Protein AF-A0A3D5Q3I0-F1 (afdb_monomer_lite)

Secondary structure (DSSP, 8-state):
-----PPPHHHHHHHHHHHHHTT--HHHHHHHHHHHHT--HHHHHHHHHHH--GGG--------GGGHHHHHHTTPPP---

Structure (mmCIF, N/CA/C/O backbone):
data_AF-A0A3D5Q3I0-F1
#
_entry.id   AF-A0A3D5Q3I0-F1
#
loop_
_atom_site.group_PDB
_atom_site.id
_atom_site.type_symbol
_atom_site.label_atom_id
_atom_site.label_alt_id
_atom_site.label_comp_id
_atom_site.label_asym_id
_atom_site.label_entity_id
_atom_site.label_seq_id
_atom_site.pdbx_PDB_ins_code
_atom_site.Cartn_x
_atom_site.Cartn_y
_atom_site.Cartn_z
_atom_site.occupancy
_atom_site.B_iso_or_equiv
_atom_site.auth_seq_id
_atom_site.auth_comp_id
_atom_site.auth_asym_id
_atom_site.auth_atom_id
_atom_site.pdbx_PDB_model_num
ATOM 1 N N . GLY A 1 1 ? 45.125 13.787 -2.376 1.00 38.84 1 GLY A N 1
ATOM 2 C CA . GLY A 1 1 ? 44.345 12.797 -3.141 1.00 38.84 1 GLY A CA 1
ATOM 3 C C . GLY A 1 1 ? 43.738 11.801 -2.182 1.00 38.84 1 GLY A C 1
ATOM 4 O O . GLY A 1 1 ? 44.483 11.179 -1.442 1.00 38.84 1 GLY A O 1
ATOM 5 N N . ARG A 1 2 ? 42.408 11.691 -2.134 1.00 39.25 2 ARG A N 1
ATOM 6 C CA . ARG A 1 2 ? 41.721 10.648 -1.360 1.00 39.25 2 ARG A CA 1
ATOM 7 C C . ARG A 1 2 ? 41.240 9.582 -2.338 1.00 39.25 2 ARG A C 1
ATOM 9 O O . ARG A 1 2 ? 40.224 9.769 -2.996 1.00 39.25 2 ARG A O 1
ATOM 16 N N . GLY A 1 3 ? 42.025 8.516 -2.484 1.00 42.78 3 GLY A N 1
ATOM 17 C CA . GLY A 1 3 ? 41.620 7.327 -3.226 1.00 42.78 3 GLY A CA 1
ATOM 18 C C . GLY A 1 3 ? 40.568 6.579 -2.419 1.00 42.78 3 GLY A C 1
ATOM 19 O O . GLY A 1 3 ? 40.852 6.109 -1.320 1.00 42.78 3 GLY A O 1
ATOM 20 N N . ALA A 1 4 ? 39.346 6.515 -2.942 1.00 51.88 4 ALA A N 1
ATOM 21 C CA . ALA A 1 4 ? 38.303 5.656 -2.410 1.00 51.88 4 ALA A CA 1
ATOM 22 C C . ALA A 1 4 ? 38.793 4.200 -2.459 1.00 51.88 4 ALA A C 1
ATOM 24 O O . ALA A 1 4 ?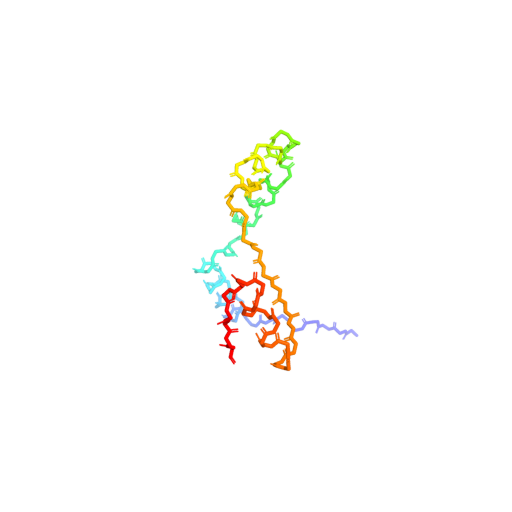 39.160 3.696 -3.523 1.00 51.88 4 ALA A O 1
ATOM 25 N N . GLY A 1 5 ? 38.834 3.541 -1.300 1.00 52.94 5 GLY A N 1
ATOM 26 C CA . GLY A 1 5 ? 39.198 2.135 -1.181 1.00 52.94 5 GLY A CA 1
ATOM 27 C C . GLY A 1 5 ? 38.197 1.267 -1.934 1.00 52.94 5 GLY A C 1
ATOM 28 O O . GLY A 1 5 ? 37.093 1.019 -1.457 1.00 52.94 5 GLY A O 1
ATOM 29 N N . ARG A 1 6 ? 38.578 0.805 -3.127 1.00 56.97 6 ARG A N 1
ATOM 30 C CA . ARG A 1 6 ? 37.848 -0.246 -3.835 1.00 56.97 6 ARG A CA 1
ATOM 31 C C . ARG A 1 6 ? 37.997 -1.527 -3.017 1.00 56.97 6 ARG A C 1
ATOM 33 O O . ARG A 1 6 ? 39.118 -1.965 -2.768 1.00 56.97 6 ARG A O 1
ATOM 40 N N . ALA A 1 7 ? 36.878 -2.104 -2.584 1.00 53.06 7 ALA A N 1
ATOM 41 C CA . ALA A 1 7 ? 36.888 -3.383 -1.883 1.00 53.06 7 ALA A CA 1
ATOM 42 C C . ALA A 1 7 ? 37.638 -4.444 -2.722 1.00 53.06 7 ALA A C 1
ATOM 44 O O . ALA A 1 7 ? 37.526 -4.429 -3.954 1.00 53.06 7 ALA A O 1
ATOM 45 N N . PRO A 1 8 ? 38.404 -5.353 -2.090 1.00 49.50 8 PRO A N 1
ATOM 46 C CA . PRO A 1 8 ? 39.184 -6.359 -2.804 1.00 49.50 8 PRO A CA 1
ATOM 47 C C . PRO A 1 8 ? 38.281 -7.243 -3.689 1.00 49.50 8 PRO A C 1
ATOM 49 O O . PRO A 1 8 ? 37.108 -7.438 -3.352 1.00 49.50 8 PRO A O 1
ATOM 52 N N . PRO A 1 9 ? 38.796 -7.808 -4.801 1.00 57.41 9 PRO A N 1
ATOM 53 C CA . PRO A 1 9 ? 37.994 -8.498 -5.823 1.00 57.41 9 PRO A CA 1
ATOM 54 C C . PRO A 1 9 ? 37.078 -9.595 -5.263 1.00 57.41 9 PRO A C 1
ATOM 56 O O . PRO A 1 9 ? 35.937 -9.738 -5.697 1.00 57.41 9 PRO A O 1
ATOM 59 N N . ALA A 1 10 ? 37.545 -10.312 -4.239 1.00 59.94 10 ALA A N 1
ATOM 60 C CA . ALA A 1 10 ? 36.773 -11.338 -3.542 1.00 59.94 10 ALA A CA 1
ATOM 61 C C . ALA A 1 10 ? 35.569 -10.769 -2.763 1.00 59.94 10 ALA A C 1
ATOM 63 O O . ALA A 1 10 ? 34.504 -11.383 -2.732 1.00 59.94 10 ALA A O 1
ATOM 64 N N . GLY A 1 11 ? 35.707 -9.579 -2.171 1.00 56.53 11 GLY A N 1
ATOM 65 C CA . GLY A 1 11 ? 34.615 -8.887 -1.483 1.00 56.53 11 GLY A CA 1
ATOM 66 C C . GLY A 1 11 ? 33.538 -8.420 -2.461 1.00 56.53 11 GLY A C 1
ATOM 67 O O . GLY A 1 11 ? 32.357 -8.690 -2.256 1.00 56.53 11 GLY A O 1
ATOM 68 N N . ALA A 1 12 ? 33.945 -7.808 -3.576 1.00 63.12 12 ALA A N 1
ATOM 69 C CA . ALA A 1 12 ? 33.024 -7.403 -4.639 1.00 63.12 12 ALA A CA 1
ATOM 70 C C . ALA A 1 12 ? 32.278 -8.604 -5.257 1.00 63.12 12 ALA A C 1
ATOM 72 O O . ALA A 1 12 ? 31.069 -8.530 -5.469 1.00 63.12 12 ALA A O 1
ATOM 73 N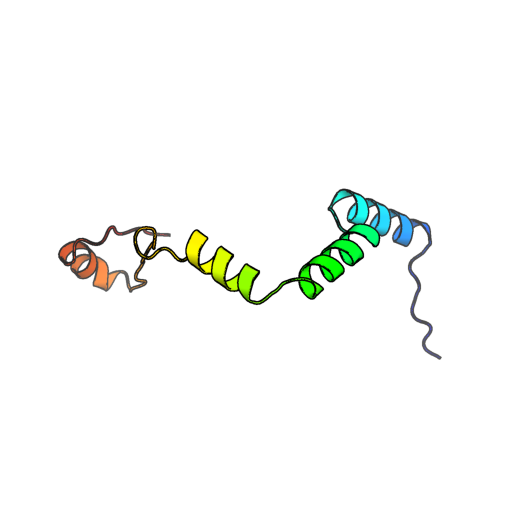 N . ALA A 1 13 ? 32.967 -9.731 -5.471 1.00 62.94 13 ALA A N 1
ATOM 74 C CA . ALA A 1 13 ? 32.367 -10.958 -5.998 1.00 62.94 13 ALA A CA 1
ATOM 75 C C . ALA A 1 13 ? 31.351 -11.592 -5.031 1.00 62.94 13 ALA A C 1
ATOM 77 O O . ALA A 1 13 ? 30.278 -12.019 -5.456 1.00 62.94 13 ALA A O 1
ATOM 78 N N . ARG A 1 14 ? 31.634 -11.605 -3.720 1.00 59.31 14 ARG A N 1
ATOM 79 C CA . ARG A 1 14 ? 30.719 -12.158 -2.705 1.00 59.31 14 ARG A CA 1
ATOM 80 C C . ARG A 1 14 ? 29.455 -11.310 -2.541 1.00 59.31 14 ARG A C 1
ATOM 82 O O . ARG A 1 14 ? 28.361 -11.862 -2.436 1.00 59.31 14 ARG A O 1
ATOM 89 N N . HIS A 1 15 ? 29.587 -9.984 -2.586 1.00 58.56 15 HIS A N 1
ATOM 90 C CA . HIS A 1 15 ? 28.436 -9.077 -2.604 1.00 58.56 15 HIS A CA 1
ATOM 91 C C . HIS A 1 15 ? 27.603 -9.224 -3.883 1.00 58.56 15 HIS A C 1
ATOM 93 O O . HIS A 1 15 ? 26.378 -9.277 -3.798 1.00 58.56 15 HIS A O 1
ATOM 99 N N . ALA A 1 16 ? 28.242 -9.349 -5.051 1.00 59.34 16 ALA A N 1
ATOM 100 C CA . ALA A 1 16 ? 27.548 -9.593 -6.314 1.00 59.34 16 ALA A CA 1
ATOM 101 C C . ALA A 1 16 ? 26.787 -10.931 -6.304 1.00 59.34 16 ALA A C 1
ATOM 103 O O . ALA A 1 16 ? 25.626 -10.965 -6.696 1.00 59.34 16 ALA A O 1
ATOM 104 N N . TYR A 1 17 ? 27.390 -12.002 -5.776 1.00 61.50 17 TYR A N 1
ATOM 105 C CA . TYR A 1 17 ? 26.752 -13.317 -5.649 1.00 61.50 17 TYR A CA 1
ATOM 106 C C . TYR A 1 17 ? 25.535 -13.297 -4.709 1.00 61.50 17 TYR A C 1
ATOM 108 O O . TYR A 1 17 ? 24.466 -13.777 -5.080 1.00 61.50 17 TYR A O 1
ATOM 116 N N . HIS A 1 18 ? 25.648 -12.671 -3.530 1.00 58.59 18 HIS A N 1
ATOM 117 C CA . HIS A 1 18 ? 24.508 -12.504 -2.619 1.00 58.59 18 HIS A CA 1
ATOM 118 C C . HIS A 1 18 ? 23.402 -11.630 -3.235 1.00 58.59 18 HIS A C 1
ATOM 120 O O . HIS A 1 18 ? 22.230 -11.983 -3.157 1.00 58.59 18 HIS A O 1
ATOM 126 N N . ASN A 1 19 ? 23.744 -10.528 -3.906 1.00 56.62 19 ASN A N 1
ATOM 127 C CA . ASN A 1 19 ? 22.759 -9.689 -4.598 1.00 56.62 19 ASN A CA 1
ATOM 128 C C . ASN A 1 19 ? 22.040 -10.445 -5.728 1.00 56.62 19 ASN A C 1
ATOM 130 O O . ASN A 1 19 ? 20.834 -10.275 -5.905 1.00 56.62 19 ASN A O 1
ATOM 134 N N . HIS A 1 20 ? 22.750 -11.314 -6.450 1.00 57.47 20 HIS A N 1
ATOM 135 C CA . HIS A 1 20 ? 22.187 -12.155 -7.505 1.00 57.47 20 HIS A CA 1
ATOM 136 C C . HIS A 1 20 ? 21.231 -13.227 -6.950 1.00 57.47 20 HIS A C 1
ATOM 138 O O . HIS A 1 20 ? 20.197 -13.499 -7.555 1.00 57.47 20 HIS A O 1
ATOM 144 N N . LEU A 1 21 ? 21.527 -13.782 -5.767 1.00 59.50 21 LEU A N 1
ATOM 145 C CA . LEU A 1 21 ? 20.662 -14.744 -5.069 1.00 59.50 21 LEU A CA 1
ATOM 146 C C . LEU A 1 21 ? 19.354 -14.122 -4.537 1.00 59.50 21 LEU A C 1
ATOM 148 O O . LEU A 1 21 ? 18.353 -14.824 -4.433 1.00 59.50 21 LEU A O 1
ATOM 152 N N . PHE A 1 22 ? 19.340 -12.815 -4.239 1.00 61.00 22 PHE A N 1
ATOM 153 C CA . PHE A 1 22 ? 18.186 -12.091 -3.673 1.00 61.00 22 PHE A CA 1
ATOM 154 C C . PHE A 1 22 ? 17.500 -11.119 -4.656 1.00 61.00 22 PHE A C 1
ATOM 156 O O . PHE A 1 22 ? 16.845 -10.164 -4.239 1.00 61.00 22 PHE A O 1
ATOM 163 N N . GLY A 1 23 ? 17.627 -11.344 -5.968 1.00 57.09 23 GLY A N 1
ATOM 164 C CA . GLY A 1 23 ? 16.831 -10.624 -6.972 1.00 57.09 23 GLY A CA 1
ATOM 165 C C . GLY A 1 23 ? 17.336 -9.228 -7.360 1.00 57.09 23 GLY A C 1
ATOM 166 O O . GLY A 1 23 ? 16.557 -8.404 -7.840 1.00 57.09 23 GLY A O 1
ATOM 167 N N . ARG A 1 24 ? 18.630 -8.948 -7.166 1.00 65.56 24 ARG A N 1
ATOM 168 C CA . ARG A 1 24 ? 19.285 -7.672 -7.505 1.00 65.56 24 ARG A CA 1
ATOM 169 C C . ARG A 1 24 ? 20.381 -7.839 -8.564 1.00 65.56 24 ARG A C 1
ATOM 171 O O . ARG A 1 24 ? 21.465 -7.275 -8.429 1.00 65.56 24 ARG A O 1
ATOM 178 N N . SER A 1 25 ? 20.126 -8.629 -9.607 1.00 79.69 25 SER A N 1
ATOM 179 C CA . SER A 1 25 ? 20.962 -8.577 -10.818 1.00 79.69 25 SER A CA 1
ATOM 180 C C . SER A 1 25 ? 20.742 -7.251 -11.573 1.00 79.69 25 SER A C 1
ATOM 182 O O . SER A 1 25 ? 19.632 -6.700 -11.520 1.00 79.69 25 SER A O 1
ATOM 184 N N . PRO A 1 26 ? 21.754 -6.724 -12.292 1.00 80.56 26 PRO A N 1
ATOM 185 C CA . PRO A 1 26 ? 21.596 -5.547 -13.151 1.00 80.56 26 PRO A CA 1
ATOM 186 C C . PRO A 1 26 ? 20.425 -5.678 -14.133 1.00 80.56 26 PRO A C 1
ATOM 188 O O . PRO A 1 26 ? 19.671 -4.730 -14.344 1.00 80.56 26 PRO A O 1
ATOM 191 N N . GLU A 1 27 ? 20.206 -6.876 -14.671 1.00 85.88 27 GLU A N 1
ATOM 192 C CA . GLU A 1 27 ? 19.140 -7.175 -15.622 1.00 85.88 27 GLU A CA 1
ATOM 193 C C . GLU A 1 27 ? 17.756 -7.119 -14.962 1.00 85.88 27 GLU A C 1
ATOM 195 O O . GLU A 1 27 ? 16.796 -6.650 -15.571 1.00 85.88 27 GLU A O 1
ATOM 200 N N . GLN A 1 28 ? 17.619 -7.565 -13.708 1.00 84.69 28 GLN A N 1
ATOM 201 C CA . GLN A 1 28 ? 16.370 -7.408 -12.951 1.00 84.69 28 GLN A CA 1
ATOM 202 C C . GLN A 1 28 ? 16.062 -5.939 -12.674 1.00 84.69 28 GLN A C 1
ATOM 204 O O . GLN A 1 28 ? 14.910 -5.526 -12.809 1.00 84.69 28 GLN A O 1
ATOM 209 N N . GLN A 1 29 ? 17.078 -5.146 -12.334 1.00 85.62 29 GLN A N 1
ATOM 210 C CA . GLN A 1 29 ? 16.913 -3.716 -12.098 1.00 85.62 29 GLN A CA 1
ATOM 211 C C . GLN A 1 29 ? 16.547 -2.963 -13.385 1.00 85.62 29 GLN A C 1
ATOM 213 O O . GLN A 1 29 ? 15.658 -2.111 -13.356 1.00 85.62 29 GLN A O 1
ATOM 218 N N . ALA A 1 30 ? 17.175 -3.311 -14.514 1.00 89.38 30 ALA A N 1
ATOM 219 C CA . ALA A 1 30 ? 16.838 -2.772 -15.829 1.00 89.38 30 ALA A CA 1
ATOM 220 C C . ALA A 1 30 ? 15.388 -3.105 -16.211 1.00 89.38 30 ALA A C 1
ATOM 222 O O . ALA A 1 30 ? 14.607 -2.195 -16.478 1.00 89.38 30 ALA A O 1
ATOM 223 N N . ARG A 1 31 ? 14.983 -4.379 -16.104 1.00 89.75 31 ARG A N 1
ATOM 224 C CA . ARG A 1 31 ? 13.598 -4.806 -16.369 1.00 89.75 31 ARG A CA 1
ATOM 225 C C . ARG A 1 31 ? 12.580 -4.137 -15.448 1.00 89.75 31 ARG A C 1
ATOM 227 O O . ARG A 1 31 ? 11.484 -3.799 -15.884 1.00 89.75 31 ARG A O 1
ATOM 234 N N . PHE A 1 32 ? 12.907 -3.960 -14.169 1.00 88.25 32 PHE A N 1
ATOM 235 C CA . PHE A 1 32 ? 12.040 -3.239 -13.238 1.00 88.25 32 PHE A CA 1
ATOM 236 C C . PHE A 1 32 ? 11.864 -1.783 -13.677 1.00 88.25 32 PHE A C 1
ATOM 238 O O . PHE A 1 32 ? 10.736 -1.308 -13.783 1.00 88.25 32 PHE A O 1
ATOM 245 N N . ARG A 1 33 ? 12.968 -1.100 -13.999 1.00 92.69 33 ARG A N 1
ATOM 246 C CA . ARG A 1 33 ? 12.942 0.281 -14.489 1.00 92.69 33 ARG A CA 1
ATOM 247 C C . ARG A 1 33 ? 12.122 0.410 -15.771 1.00 92.69 33 ARG A C 1
ATOM 249 O O . ARG A 1 33 ? 11.294 1.309 -15.853 1.00 92.69 33 ARG A O 1
ATOM 256 N N . GLU A 1 34 ? 12.325 -0.476 -16.741 1.00 95.56 34 GLU A N 1
ATOM 257 C CA . GLU A 1 34 ? 11.553 -0.504 -17.989 1.00 95.56 34 GLU A CA 1
ATOM 258 C C . GLU A 1 34 ? 10.051 -0.624 -17.718 1.00 95.56 34 GLU A C 1
ATOM 260 O O . GLU A 1 34 ? 9.266 0.148 -18.259 1.00 95.56 34 GLU A O 1
ATOM 265 N N . ARG A 1 35 ? 9.646 -1.531 -16.821 1.00 94.62 35 ARG A N 1
ATOM 266 C CA . ARG A 1 35 ? 8.234 -1.725 -16.455 1.00 94.62 35 ARG A CA 1
ATOM 267 C C . ARG A 1 35 ? 7.625 -0.512 -15.759 1.00 94.62 35 ARG A C 1
ATOM 269 O O . ARG A 1 35 ? 6.488 -0.154 -16.053 1.00 94.62 35 ARG A O 1
ATOM 276 N N . VAL A 1 36 ? 8.373 0.131 -14.862 1.00 95.12 36 VAL A N 1
ATOM 277 C CA . VAL A 1 36 ? 7.923 1.366 -14.203 1.00 95.12 36 VAL A CA 1
ATOM 278 C C . VAL A 1 36 ? 7.732 2.478 -15.234 1.00 95.12 36 VAL A C 1
ATOM 280 O O . VAL A 1 36 ? 6.706 3.147 -15.221 1.00 95.12 36 VAL A O 1
ATOM 283 N N . LEU A 1 37 ? 8.679 2.650 -16.161 1.00 97.44 37 LEU A N 1
ATOM 284 C CA . LEU A 1 37 ? 8.597 3.690 -17.192 1.00 97.44 37 LEU A CA 1
ATOM 285 C C . LEU A 1 37 ? 7.492 3.428 -18.225 1.00 97.44 37 LEU A C 1
ATOM 287 O O . LEU A 1 37 ? 6.943 4.377 -18.773 1.00 97.44 37 LEU A O 1
ATOM 291 N N . ALA A 1 38 ? 7.159 2.163 -18.479 1.00 97.44 38 ALA A N 1
ATOM 292 C CA . ALA A 1 38 ? 6.078 1.766 -19.378 1.00 97.44 38 ALA A CA 1
ATOM 293 C C . ALA A 1 38 ? 4.678 1.830 -18.735 1.00 97.44 38 ALA A C 1
ATOM 295 O O . ALA A 1 38 ? 3.693 1.565 -19.420 1.00 97.44 38 ALA A O 1
ATOM 296 N N . THR A 1 39 ? 4.569 2.138 -17.437 1.00 96.88 39 THR A N 1
ATOM 297 C CA . THR A 1 39 ? 3.275 2.176 -16.740 1.00 96.88 39 THR A CA 1
ATOM 298 C C . THR A 1 39 ? 2.423 3.336 -17.247 1.00 96.88 39 THR A C 1
ATOM 300 O O . THR A 1 39 ? 2.854 4.489 -17.242 1.00 96.88 39 THR A O 1
ATOM 303 N N . THR A 1 40 ? 1.194 3.029 -17.656 1.00 98.12 40 THR A N 1
ATOM 304 C CA . THR A 1 40 ? 0.255 4.011 -18.212 1.00 98.12 40 THR A CA 1
ATOM 305 C C . THR A 1 40 ? -0.780 4.480 -17.187 1.00 98.12 40 THR A C 1
ATOM 307 O O . THR A 1 40 ? -0.955 3.881 -16.125 1.00 98.12 40 THR A O 1
ATOM 310 N N . LEU A 1 41 ? -1.519 5.547 -17.514 1.00 97.81 41 LEU A N 1
ATOM 311 C CA . LEU A 1 41 ? -2.666 5.979 -16.708 1.00 97.81 41 LEU A CA 1
ATOM 312 C C . LEU A 1 41 ? -3.753 4.894 -16.640 1.00 97.81 41 LEU A C 1
ATOM 314 O O . LEU A 1 41 ? -4.327 4.676 -15.573 1.00 97.81 41 LEU A O 1
ATOM 318 N N . ASP A 1 42 ? -4.003 4.193 -17.744 1.00 98.31 42 ASP A N 1
ATOM 319 C CA . ASP A 1 42 ? -5.004 3.125 -17.807 1.00 98.31 42 ASP A CA 1
ATOM 320 C C . ASP A 1 42 ? -4.637 1.959 -16.883 1.00 98.31 42 ASP A C 1
ATOM 322 O O . ASP A 1 42 ? -5.504 1.402 -16.207 1.00 98.31 42 ASP A O 1
ATOM 326 N N . ASP A 1 43 ? -3.344 1.636 -16.771 1.00 97.69 43 ASP A N 1
ATOM 327 C CA . ASP A 1 43 ? -2.857 0.651 -15.805 1.00 97.69 43 ASP A CA 1
ATOM 328 C C . ASP A 1 43 ? -3.151 1.065 -14.364 1.00 97.69 43 ASP A C 1
ATOM 330 O O . ASP A 1 43 ? -3.635 0.244 -13.580 1.00 97.69 43 ASP A O 1
ATOM 334 N N . LEU A 1 44 ? -2.905 2.334 -14.018 1.00 97.50 44 LEU A N 1
ATOM 335 C CA . LEU A 1 44 ? -3.194 2.859 -12.682 1.00 97.50 44 LEU A CA 1
ATOM 336 C C . LEU A 1 44 ? -4.692 2.804 -12.379 1.00 97.50 44 LEU A C 1
ATOM 338 O O . LEU A 1 44 ? -5.087 2.330 -11.314 1.00 97.50 44 LEU A O 1
ATOM 342 N N . GLN A 1 45 ? -5.533 3.234 -13.322 1.00 97.31 45 GLN A N 1
ATOM 343 C CA . GLN A 1 45 ? -6.986 3.195 -13.159 1.00 97.31 45 GLN A CA 1
ATOM 344 C C . GLN A 1 45 ? -7.503 1.763 -13.009 1.00 97.31 45 GLN A C 1
ATOM 346 O O . GLN A 1 45 ? -8.345 1.498 -12.150 1.00 97.31 45 GLN A O 1
ATOM 351 N N . ARG A 1 46 ? -6.990 0.822 -13.809 1.00 97.06 46 ARG A N 1
ATOM 352 C CA . ARG A 1 46 ? -7.343 -0.597 -13.717 1.00 97.06 46 ARG A CA 1
ATOM 353 C C . ARG A 1 46 ? -6.973 -1.168 -12.351 1.00 97.06 46 ARG A C 1
ATOM 355 O O . ARG A 1 46 ? -7.827 -1.762 -11.703 1.00 97.06 46 ARG A O 1
ATOM 362 N N . VAL A 1 47 ? -5.732 -0.972 -11.900 1.00 96.50 47 VAL A N 1
ATOM 363 C CA . VAL A 1 47 ? -5.253 -1.465 -10.595 1.00 96.50 47 VAL A CA 1
ATOM 364 C C . VAL A 1 47 ? -6.054 -0.848 -9.449 1.00 96.50 47 VAL A C 1
ATOM 366 O O . VAL A 1 47 ? -6.462 -1.575 -8.546 1.00 96.50 47 VAL A O 1
ATOM 369 N N . ALA A 1 48 ? -6.342 0.454 -9.508 1.00 95.25 48 ALA A N 1
ATOM 370 C CA . ALA A 1 48 ? -7.181 1.122 -8.519 1.00 95.25 48 ALA A CA 1
ATOM 371 C C . ALA A 1 48 ? -8.572 0.478 -8.438 1.00 95.25 48 ALA A C 1
ATOM 373 O O . ALA A 1 48 ? -9.015 0.137 -7.349 1.00 95.25 48 ALA A O 1
ATOM 374 N N . ARG A 1 49 ? -9.231 0.219 -9.574 1.00 94.50 49 ARG A N 1
ATOM 375 C CA . ARG A 1 49 ? -10.536 -0.466 -9.593 1.00 94.50 49 ARG A CA 1
ATOM 376 C C . ARG A 1 49 ? -10.469 -1.898 -9.063 1.00 94.50 49 ARG A C 1
ATOM 378 O O . ARG A 1 49 ? -11.432 -2.359 -8.465 1.00 94.50 49 ARG A O 1
ATOM 385 N N . THR A 1 50 ? -9.366 -2.608 -9.301 1.00 94.56 50 THR A N 1
ATOM 386 C CA . THR A 1 50 ? -9.193 -3.985 -8.818 1.00 94.56 50 THR A CA 1
ATOM 387 C C . THR A 1 50 ? -9.011 -4.049 -7.303 1.00 94.56 50 THR A C 1
ATOM 389 O O . THR A 1 50 ? -9.560 -4.949 -6.678 1.00 94.56 50 THR A O 1
ATOM 392 N N . TRP A 1 51 ? -8.240 -3.130 -6.717 1.00 93.81 51 TRP A N 1
ATOM 393 C CA . TRP A 1 51 ? -7.784 -3.265 -5.328 1.00 93.81 51 TRP A CA 1
ATOM 394 C C . TRP A 1 51 ? -8.386 -2.256 -4.354 1.00 93.81 51 TRP A C 1
ATOM 396 O O . TRP A 1 51 ? -8.517 -2.564 -3.175 1.00 93.81 51 TRP A O 1
ATOM 406 N N . LEU A 1 52 ? -8.772 -1.067 -4.815 1.00 92.31 52 LEU A N 1
ATOM 407 C CA . LEU A 1 52 ? -9.393 -0.036 -3.979 1.00 92.31 52 LEU A CA 1
ATOM 408 C C . LEU A 1 52 ? -10.917 -0.180 -4.002 1.00 92.31 52 LEU A C 1
ATOM 410 O O . LEU A 1 52 ? -11.638 0.770 -4.299 1.00 92.31 52 LEU A O 1
ATOM 414 N N . ASN A 1 53 ? -11.399 -1.391 -3.724 1.00 90.44 53 ASN A N 1
ATOM 415 C CA . ASN A 1 53 ? -12.822 -1.674 -3.604 1.00 90.44 53 ASN A CA 1
ATOM 416 C C . ASN A 1 53 ? -13.303 -1.330 -2.176 1.00 90.44 53 ASN A C 1
ATOM 418 O O . ASN A 1 53 ? -12.858 -1.992 -1.229 1.00 90.44 53 ASN A O 1
ATOM 422 N N . PRO A 1 54 ? -14.211 -0.345 -2.005 1.00 89.62 54 PRO A N 1
ATOM 423 C CA . PRO A 1 54 ? -14.739 0.045 -0.696 1.00 89.62 54 PRO A CA 1
ATOM 424 C C . PRO A 1 54 ? -15.405 -1.107 0.062 1.00 89.62 54 PRO A C 1
ATOM 426 O O . PRO A 1 54 ? -15.269 -1.186 1.277 1.00 89.62 54 PRO A O 1
ATOM 429 N N . GLU A 1 55 ? -16.042 -2.041 -0.649 1.00 91.69 55 GLU A N 1
ATOM 430 C CA . GLU A 1 55 ? -16.715 -3.204 -0.049 1.00 91.69 55 GLU A CA 1
ATOM 431 C C . GLU A 1 55 ? -15.734 -4.186 0.614 1.00 91.69 55 GLU A C 1
ATOM 433 O O . GLU A 1 55 ? -16.123 -5.004 1.441 1.00 91.69 55 GLU A O 1
ATOM 438 N N . SER A 1 56 ? -14.449 -4.115 0.256 1.00 88.75 56 SER A N 1
ATOM 439 C CA . SER A 1 56 ? -13.372 -4.913 0.859 1.00 88.75 56 SER A CA 1
ATOM 440 C C . SER A 1 56 ? -12.435 -4.088 1.747 1.00 88.75 56 SER A C 1
ATOM 442 O O . SER A 1 56 ? -11.369 -4.570 2.131 1.00 88.75 56 SER A O 1
ATOM 444 N N . ALA A 1 57 ? -12.783 -2.833 2.040 1.00 89.69 57 ALA A N 1
ATOM 445 C CA . ALA A 1 57 ? -11.946 -1.966 2.854 1.00 89.69 57 ALA A CA 1
ATOM 446 C C . ALA A 1 57 ? -11.976 -2.401 4.327 1.00 89.69 57 ALA A C 1
ATOM 448 O O . ALA A 1 57 ? -13.038 -2.554 4.925 1.00 89.69 57 ALA A O 1
ATOM 449 N N . SER A 1 58 ? -10.795 -2.543 4.931 1.00 88.44 58 SER A N 1
ATOM 450 C CA . SER A 1 58 ? -10.659 -2.711 6.379 1.00 88.44 58 SER A CA 1
ATOM 451 C C . SER A 1 58 ? -10.406 -1.352 7.027 1.00 88.44 58 SER A C 1
ATOM 453 O O . SER A 1 58 ? -9.515 -0.617 6.597 1.00 88.44 58 SER A O 1
ATOM 455 N N . THR A 1 59 ? -11.194 -1.017 8.050 1.00 89.19 59 THR A N 1
ATOM 456 C CA . THR A 1 59 ? -11.074 0.231 8.815 1.00 89.19 59 THR A CA 1
ATOM 457 C C . THR A 1 59 ? -10.787 -0.098 10.273 1.00 89.19 59 THR A C 1
ATOM 459 O O . THR A 1 59 ? -11.503 -0.893 10.875 1.00 89.19 59 THR A O 1
ATOM 462 N N . ALA A 1 60 ? -9.768 0.541 10.848 1.00 91.75 60 ALA A N 1
ATOM 463 C CA . ALA A 1 60 ? -9.414 0.411 12.257 1.00 91.75 60 ALA A CA 1
ATOM 464 C C . ALA A 1 60 ? -9.230 1.794 12.896 1.00 91.75 60 ALA A C 1
ATOM 466 O O . ALA A 1 60 ? -8.814 2.746 12.233 1.00 91.75 60 ALA A O 1
ATOM 467 N N . VAL A 1 61 ? -9.526 1.894 14.192 1.00 91.88 61 VAL A N 1
ATOM 468 C CA . VAL A 1 61 ? -9.369 3.114 14.99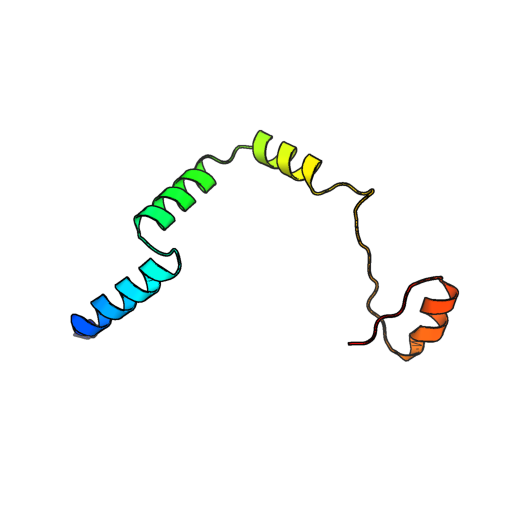4 1.00 91.88 61 VAL A CA 1
ATOM 469 C C . VAL A 1 61 ? -8.353 2.844 16.096 1.00 91.88 61 VAL A C 1
ATOM 471 O O . VAL A 1 61 ? -8.483 1.869 16.829 1.00 91.88 61 VAL A O 1
ATOM 474 N N . VAL A 1 62 ? -7.353 3.719 16.229 1.00 93.38 62 VAL A N 1
ATOM 475 C CA . VAL A 1 62 ? -6.360 3.659 17.312 1.00 93.38 62 VAL A CA 1
ATOM 476 C C . VAL A 1 62 ? -6.763 4.644 18.402 1.00 93.38 62 VAL A C 1
ATOM 478 O O . VAL A 1 62 ? -6.989 5.821 18.125 1.00 93.38 62 VAL A O 1
ATOM 481 N N . THR A 1 63 ? -6.856 4.170 19.641 1.00 93.44 63 THR A N 1
ATOM 482 C CA . THR A 1 63 ? -7.275 4.977 20.791 1.00 93.44 63 THR A CA 1
ATOM 483 C C . THR A 1 63 ? -6.587 4.510 22.077 1.00 93.44 63 THR A C 1
ATOM 485 O O . THR A 1 63 ? -5.923 3.475 22.086 1.00 93.44 63 THR A O 1
ATOM 488 N N . SER A 1 64 ? -6.696 5.289 23.155 1.00 93.44 64 SER A N 1
ATOM 489 C CA . SER A 1 64 ? -6.162 4.910 24.467 1.00 93.44 64 SER A CA 1
ATOM 490 C C . SER A 1 64 ? -6.962 3.760 25.089 1.00 93.44 64 SER A C 1
ATOM 492 O O . SER A 1 64 ? -8.146 3.582 24.803 1.00 93.44 64 SER A O 1
ATOM 494 N N . HIS A 1 65 ? -6.334 3.015 26.005 1.00 91.56 65 HIS A N 1
ATOM 495 C CA . HIS A 1 65 ? -6.993 1.931 26.747 1.00 91.56 65 HIS A CA 1
ATOM 496 C C . HIS A 1 65 ? -8.240 2.410 27.516 1.00 91.56 65 HIS A C 1
ATOM 498 O O . HIS A 1 65 ? -9.221 1.683 27.635 1.00 91.56 65 HIS A O 1
ATOM 504 N N . GLU A 1 66 ? -8.246 3.667 27.969 1.00 95.50 66 GLU A N 1
ATOM 505 C CA . GLU A 1 66 ? -9.393 4.305 28.634 1.00 95.50 66 GLU A CA 1
ATOM 506 C C . GLU A 1 66 ? -10.660 4.308 27.761 1.00 95.50 66 GLU A C 1
ATOM 508 O O . GLU A 1 66 ? -11.773 4.214 28.276 1.00 95.50 66 GLU A O 1
ATOM 513 N N . ASN A 1 67 ? -10.504 4.345 26.434 1.00 94.88 67 ASN A N 1
ATOM 514 C CA . ASN A 1 67 ? -11.612 4.344 25.481 1.00 94.88 67 ASN A CA 1
ATOM 515 C C . ASN A 1 67 ? -12.093 2.935 25.100 1.00 94.88 67 ASN A C 1
ATOM 517 O O . ASN A 1 67 ? -12.968 2.813 24.242 1.00 94.88 67 ASN A O 1
ATOM 521 N N . ARG A 1 68 ? -11.580 1.872 25.736 1.00 92.25 68 ARG A N 1
ATOM 522 C CA . ARG A 1 68 ? -11.996 0.481 25.481 1.00 92.25 68 ARG A CA 1
ATOM 523 C C . ARG A 1 68 ? -13.507 0.301 25.619 1.00 92.25 68 ARG A C 1
ATOM 525 O O . ARG A 1 68 ? -14.145 -0.227 24.714 1.00 92.25 68 ARG A O 1
ATOM 532 N N . GLY A 1 69 ? -14.087 0.817 26.704 1.00 94.12 69 GLY A N 1
ATOM 533 C CA . GLY A 1 69 ? -15.532 0.725 26.930 1.00 94.12 69 GLY A CA 1
ATOM 534 C C . GLY A 1 69 ? -16.349 1.455 25.859 1.00 94.12 69 GLY A C 1
ATOM 535 O O . GLY A 1 69 ? -17.394 0.966 25.442 1.00 94.12 69 GLY A O 1
ATOM 536 N N . LEU A 1 70 ? -15.853 2.591 25.360 1.00 94.88 70 LEU A N 1
ATOM 537 C CA . LEU A 1 70 ? -16.492 3.316 24.261 1.00 94.88 70 LEU A CA 1
ATOM 538 C C . LEU A 1 70 ? -16.381 2.545 22.936 1.00 94.88 70 LEU A C 1
ATOM 540 O O . LEU A 1 70 ? -17.353 2.479 22.191 1.00 94.88 70 LEU A O 1
ATOM 544 N N . ALA A 1 71 ? -15.229 1.932 22.649 1.00 93.88 71 ALA A N 1
ATOM 545 C CA . ALA A 1 71 ? -15.035 1.122 21.447 1.00 93.88 71 ALA A CA 1
ATOM 546 C C . ALA A 1 71 ? -15.985 -0.089 21.413 1.00 93.88 71 ALA A C 1
ATOM 548 O O . ALA A 1 71 ? -16.624 -0.338 20.391 1.00 93.88 71 ALA A O 1
ATOM 549 N N . GLU A 1 72 ? -16.148 -0.778 22.545 1.00 93.69 72 GLU A N 1
ATOM 550 C CA . GLU A 1 72 ? -17.097 -1.889 22.689 1.00 93.69 72 GLU A CA 1
ATOM 551 C C . GLU A 1 72 ? -18.553 -1.423 22.522 1.00 93.69 72 GLU A C 1
ATOM 553 O O . GLU A 1 72 ? -19.327 -2.069 21.817 1.00 93.69 72 GLU A O 1
ATOM 558 N N . GLN A 1 73 ? -18.928 -0.272 23.100 1.00 95.62 73 GLN A N 1
ATOM 559 C CA . GLN A 1 73 ? -20.268 0.314 22.929 1.00 95.62 73 GLN A CA 1
ATOM 560 C C . GLN A 1 73 ? -20.580 0.677 21.474 1.00 95.62 73 GLN A C 1
ATOM 562 O O . GLN A 1 73 ? -21.730 0.581 21.049 1.00 95.62 73 GLN A O 1
ATOM 567 N N . LEU A 1 74 ? -19.565 1.075 20.705 1.00 94.56 74 LEU A N 1
ATOM 568 C CA . LEU A 1 74 ? -19.686 1.355 19.274 1.00 94.56 74 LEU A CA 1
ATOM 569 C C . LEU A 1 74 ? -19.693 0.080 18.412 1.00 94.56 74 LEU A C 1
ATOM 571 O O . LEU A 1 74 ? -19.791 0.179 17.190 1.00 94.56 74 LEU A O 1
ATOM 575 N N . GLY A 1 75 ? -19.601 -1.108 19.022 1.00 93.44 75 GLY A N 1
ATOM 576 C CA . GLY A 1 75 ? -19.598 -2.392 18.321 1.00 93.44 75 GLY A CA 1
ATOM 577 C C . GLY A 1 75 ? -18.294 -2.690 17.581 1.00 93.44 75 GLY A C 1
ATOM 578 O O . GLY A 1 75 ? -18.289 -3.516 16.670 1.00 93.44 75 GLY A O 1
ATOM 579 N N . LEU A 1 76 ? -17.196 -2.017 17.938 1.00 93.94 76 LEU A N 1
ATOM 580 C CA . LEU A 1 76 ? -15.881 -2.268 17.356 1.00 93.94 76 LEU A CA 1
ATOM 581 C C . LEU A 1 76 ? -15.236 -3.493 18.015 1.00 93.94 76 LEU A C 1
ATOM 583 O O . LEU A 1 76 ? -15.292 -3.663 19.234 1.00 93.94 76 LEU A O 1
ATOM 587 N N . SER A 1 77 ? -14.573 -4.327 17.216 1.00 92.62 77 SER A N 1
ATOM 588 C CA . SER A 1 77 ? -13.696 -5.382 17.732 1.00 92.62 77 SER A CA 1
ATOM 589 C C . SER A 1 77 ? -12.418 -4.757 18.300 1.00 92.62 7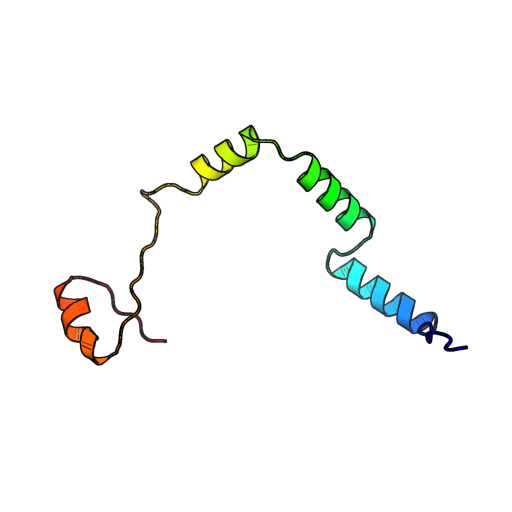7 SER A C 1
ATOM 591 O O . SER A 1 77 ? -11.756 -3.978 17.614 1.00 92.62 77 SER A O 1
ATOM 593 N N . VAL A 1 78 ? -12.087 -5.079 19.553 1.00 92.44 78 VAL A N 1
ATOM 594 C CA . VAL A 1 78 ? -10.904 -4.547 20.248 1.00 92.44 78 VAL A CA 1
ATOM 595 C C . VAL A 1 78 ? -9.767 -5.564 20.174 1.00 92.44 78 VAL A C 1
ATOM 597 O O . VAL A 1 78 ? -9.904 -6.669 20.690 1.00 92.44 78 VAL A O 1
ATOM 600 N N . GLU A 1 79 ? -8.648 -5.160 19.572 1.00 91.25 79 GLU A N 1
ATOM 601 C CA . GLU A 1 79 ? -7.396 -5.925 19.501 1.00 91.25 79 GLU A CA 1
ATOM 602 C C . GLU A 1 79 ? -6.305 -5.189 20.295 1.00 91.25 79 GLU A C 1
ATOM 604 O O . GLU A 1 79 ? -6.114 -3.982 20.118 1.00 91.25 79 GLU A O 1
ATOM 609 N 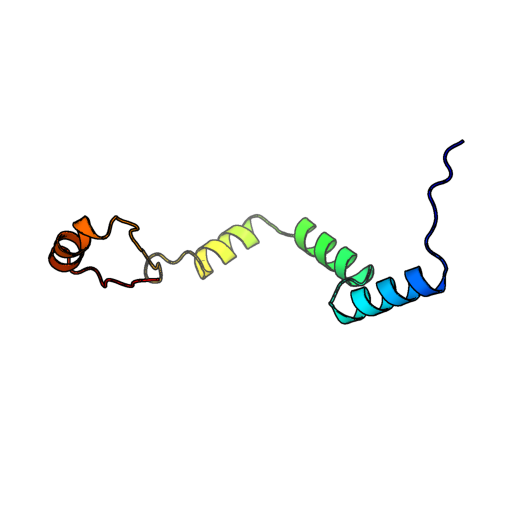N . GLU A 1 80 ? -5.587 -5.905 21.162 1.00 86.12 80 GLU A N 1
ATOM 610 C CA . GLU A 1 80 ? -4.471 -5.374 21.959 1.00 86.12 80 GLU A CA 1
ATOM 611 C C . GLU A 1 80 ? -3.141 -5.937 21.421 1.00 86.12 80 GLU A C 1
ATOM 613 O O . GLU A 1 80 ? -3.051 -7.129 21.118 1.00 86.12 80 GLU A O 1
ATOM 618 N N . LEU A 1 81 ? -2.131 -5.069 21.250 1.00 72.06 81 LEU A N 1
ATOM 619 C CA . LEU A 1 81 ? -0.794 -5.412 20.732 1.00 72.06 81 LEU A CA 1
ATOM 620 C C . LEU A 1 81 ? 0.185 -5.808 21.841 1.00 72.06 81 LEU A C 1
ATOM 622 O O . LEU A 1 81 ? 0.157 -5.150 22.906 1.00 72.06 81 LEU A O 1
#

pLDDT: mean 81.46, std 17.55, range [38.84, 98.31]

Sequence (81 aa):
GRGAGRAPPAGAARHAYHNHLFGRSPEQQARFRERVLATTLDDLQRVARTWLNPESASTAVVTSHENRGLAEQLGLSVEEL

Radius of gyration: 24.69 Å; chains: 1; bounding box: 65×28×48 Å

Foldseek 3Di:
DDDDDDDPPVVVVVVQVVCVVVQNDPVSVVVVVVVVVPDDPVNVVVVCVVPVDPVPDDDDDDDDPVCVV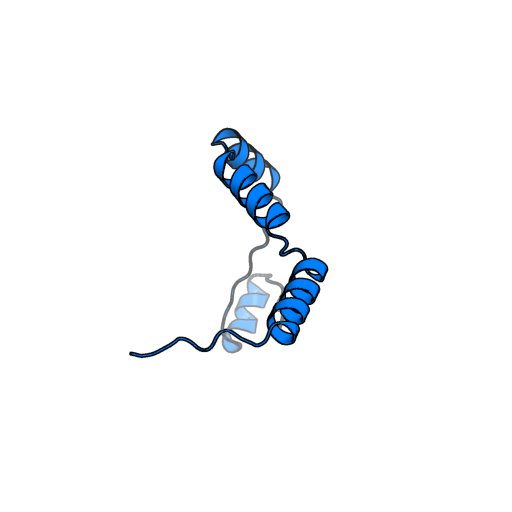VCVVVVHDDDDD